Protein AF-R7Y2S6-F1 (afdb_monomer_lite)

Secondary structure (DSSP, 8-state):
-HHHHHHHHHHS-HHHIIIIIHHHHHHHHHHHHHHHHHHHHHHTHHHHHH-HHHHHHHHHHHHHHHHHHHHHHHHHHHHTT--HHHHHHHHHHHH----

Structure (mmCIF, N/CA/C/O backbone):
data_AF-R7Y2S6-F1
#
_entry.id   AF-R7Y2S6-F1
#
loop_
_atom_site.group_PDB
_atom_site.id
_atom_site.type_symbol
_atom_site.label_atom_id
_atom_site.label_alt_id
_atom_site.label_comp_id
_atom_site.label_asym_id
_atom_site.label_entity_id
_atom_site.label_seq_id
_atom_site.pdbx_PDB_ins_code
_atom_site.Cartn_x
_atom_site.Cartn_y
_atom_site.Cartn_z
_atom_site.occupancy
_atom_site.B_iso_or_equiv
_atom_site.auth_seq_id
_atom_site.auth_comp_id
_atom_site.auth_asym_id
_atom_site.auth_atom_id
_atom_site.pdbx_PDB_model_num
ATOM 1 N N . GLY A 1 1 ? 14.536 6.465 28.533 1.00 53.12 1 GLY A N 1
ATOM 2 C CA . GLY A 1 1 ? 13.798 7.732 28.720 1.00 53.12 1 GLY A CA 1
ATOM 3 C C . GLY A 1 1 ? 12.778 7.621 29.839 1.00 53.12 1 GLY A C 1
ATOM 4 O O . GLY A 1 1 ? 11.603 7.427 29.566 1.00 53.12 1 GLY A O 1
ATOM 5 N N . TYR A 1 2 ? 13.216 7.720 31.097 1.00 59.12 2 TYR A N 1
ATOM 6 C CA . TYR A 1 2 ? 12.329 7.640 32.269 1.00 59.12 2 TYR A CA 1
ATOM 7 C C . TYR A 1 2 ? 11.677 9.000 32.592 1.00 59.12 2 TYR A C 1
ATOM 9 O O . TYR A 1 2 ? 10.490 9.059 32.909 1.00 59.12 2 TYR A O 1
ATOM 17 N N . LEU A 1 3 ? 12.413 10.105 32.393 1.00 54.19 3 LEU A N 1
ATOM 18 C CA . LEU A 1 3 ? 11.891 11.471 32.547 1.00 54.19 3 LEU A CA 1
ATOM 19 C C . LEU A 1 3 ? 10.869 11.846 31.460 1.00 54.19 3 LEU A C 1
ATOM 21 O O . LEU A 1 3 ? 9.840 12.442 31.765 1.00 54.19 3 LEU A O 1
ATOM 25 N N . THR A 1 4 ? 11.105 11.442 30.209 1.00 56.38 4 THR A N 1
ATOM 26 C CA . THR A 1 4 ? 10.198 11.714 29.079 1.00 56.38 4 THR A CA 1
ATOM 27 C C . THR A 1 4 ? 8.832 11.056 29.271 1.00 56.38 4 THR A C 1
ATOM 29 O O . THR A 1 4 ? 7.804 11.668 28.997 1.00 56.38 4 THR A O 1
ATOM 32 N N . ARG A 1 5 ? 8.813 9.831 29.813 1.00 56.62 5 ARG A N 1
ATOM 33 C CA . ARG A 1 5 ? 7.588 9.061 30.055 1.00 56.62 5 ARG A CA 1
ATOM 34 C C . ARG A 1 5 ? 6.702 9.708 31.126 1.00 56.62 5 ARG A C 1
ATOM 36 O O . ARG A 1 5 ? 5.503 9.839 30.932 1.00 56.62 5 ARG A O 1
ATOM 43 N N . ARG A 1 6 ? 7.301 10.205 32.213 1.00 59.72 6 ARG A N 1
ATOM 44 C CA . ARG A 1 6 ? 6.579 10.837 33.334 1.00 59.72 6 ARG A CA 1
ATOM 45 C C . ARG A 1 6 ? 6.010 12.224 33.017 1.00 59.72 6 ARG A C 1
ATOM 47 O O . ARG A 1 6 ? 4.982 12.580 33.587 1.00 59.72 6 ARG A O 1
ATOM 54 N N . ILE A 1 7 ? 6.677 13.009 32.166 1.00 58.25 7 ILE A N 1
ATOM 55 C CA . ILE A 1 7 ? 6.246 14.378 31.825 1.00 58.25 7 ILE A CA 1
ATOM 56 C C . ILE A 1 7 ? 5.299 14.368 30.613 1.00 58.25 7 ILE A C 1
ATOM 58 O O . ILE A 1 7 ? 4.312 15.101 30.606 1.00 58.25 7 ILE A O 1
ATOM 62 N N . GLY A 1 8 ? 5.534 13.486 29.633 1.00 51.31 8 GLY A N 1
ATOM 63 C CA . GLY A 1 8 ? 4.677 13.340 28.452 1.00 51.31 8 GLY A CA 1
ATOM 64 C C . GLY A 1 8 ? 3.284 12.785 28.765 1.00 51.31 8 GLY A C 1
ATOM 65 O O . GLY A 1 8 ? 2.296 13.298 28.247 1.00 51.31 8 GLY A O 1
ATOM 66 N N . GLU A 1 9 ? 3.178 11.805 29.670 1.00 53.44 9 GLU A N 1
ATOM 67 C CA . GLU A 1 9 ? 1.886 11.211 30.054 1.00 53.44 9 GLU A CA 1
ATOM 68 C C . GLU A 1 9 ? 0.983 12.178 30.846 1.00 53.44 9 GLU A C 1
ATOM 70 O O . GLU A 1 9 ? -0.233 11.999 30.856 1.00 53.44 9 GLU A O 1
ATOM 75 N N . ARG A 1 10 ? 1.540 13.218 31.488 1.00 51.06 10 ARG A N 1
ATOM 76 C CA . ARG A 1 10 ? 0.794 14.088 32.419 1.00 51.06 10 ARG A CA 1
ATOM 77 C C . ARG A 1 10 ? 0.285 15.403 31.818 1.00 51.06 10 ARG A C 1
ATOM 79 O O . ARG A 1 10 ? -0.582 16.021 32.424 1.00 51.06 10 ARG A O 1
ATOM 86 N N . ALA A 1 11 ? 0.808 15.840 30.667 1.00 58.44 11 ALA A N 1
ATOM 87 C CA . ALA A 1 11 ? 0.521 17.175 30.121 1.00 58.44 11 ALA A CA 1
ATOM 88 C C . ALA A 1 11 ? -0.462 17.198 28.934 1.00 58.44 11 ALA A C 1
ATOM 90 O O . ALA A 1 11 ? -1.172 18.186 28.764 1.00 58.44 11 ALA A O 1
ATOM 91 N N . ARG A 1 12 ? -0.520 16.150 28.099 1.00 53.38 12 ARG A N 1
ATOM 92 C CA . ARG A 1 12 ? -1.401 16.099 26.912 1.00 53.38 12 ARG A CA 1
ATOM 93 C C . ARG A 1 12 ? -1.797 14.664 26.594 1.00 53.38 12 ARG A C 1
ATOM 95 O O . ARG A 1 12 ? -1.235 14.070 25.682 1.00 53.38 12 ARG A O 1
ATOM 102 N N . GLY A 1 13 ? -2.709 14.119 27.401 1.00 54.47 13 GLY A N 1
ATOM 103 C CA . GLY A 1 13 ? -3.134 12.720 27.387 1.00 54.47 13 GLY A CA 1
ATOM 104 C C . GLY A 1 13 ? -3.246 12.086 25.996 1.00 54.47 13 GLY A C 1
ATOM 105 O O . GLY A 1 13 ? -3.547 12.751 25.007 1.00 54.47 13 GLY A O 1
ATOM 106 N N . ARG A 1 14 ? -3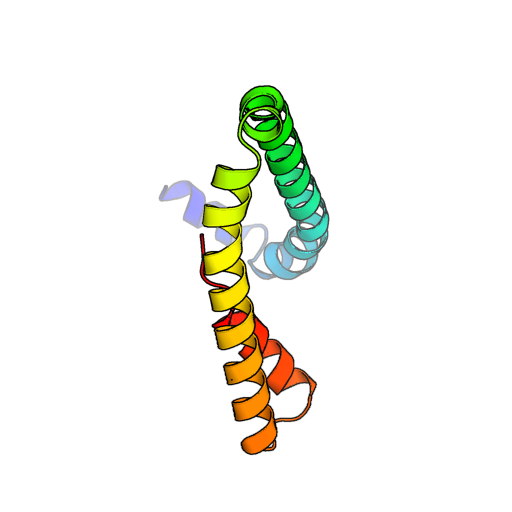.016 10.771 25.959 1.00 54.78 14 ARG A N 1
ATOM 107 C CA . ARG A 1 14 ? -3.107 9.861 24.800 1.00 54.78 14 ARG A CA 1
ATOM 108 C C . ARG A 1 14 ? -4.254 10.199 23.831 1.00 54.78 14 ARG A C 1
ATOM 110 O O . ARG A 1 14 ? -4.062 10.161 22.621 1.00 54.78 14 ARG A O 1
ATOM 117 N N . GLU A 1 15 ? -5.381 10.654 24.378 1.00 55.06 15 GLU A N 1
ATOM 118 C CA . GLU A 1 15 ? -6.539 11.193 23.659 1.00 55.06 15 GLU A CA 1
ATOM 119 C C . GLU A 1 15 ? -6.220 12.319 22.669 1.00 55.06 15 GLU A C 1
ATOM 121 O O . GLU A 1 15 ? -6.728 12.278 21.560 1.00 55.06 15 GLU A O 1
ATOM 126 N N . TRP A 1 16 ? -5.390 13.319 22.983 1.00 62.25 16 TRP A N 1
ATOM 127 C CA . TRP A 1 16 ? -5.088 14.419 22.047 1.00 62.25 16 TRP A CA 1
ATOM 128 C C . TRP A 1 16 ? -4.187 13.962 20.889 1.00 62.25 16 TRP A C 1
ATOM 130 O O . TRP A 1 16 ? -4.346 14.406 19.747 1.00 62.25 16 TRP A O 1
ATOM 140 N N . TYR A 1 17 ? -3.266 13.038 21.179 1.00 58.69 17 TYR A N 1
ATOM 141 C CA . TYR A 1 17 ? -2.404 12.422 20.173 1.00 58.69 17 TYR A CA 1
ATOM 142 C C . TYR A 1 17 ? -3.232 11.564 19.204 1.00 58.69 17 TYR A C 1
ATOM 144 O O . TYR A 1 17 ? -3.137 11.745 17.992 1.00 58.69 17 TYR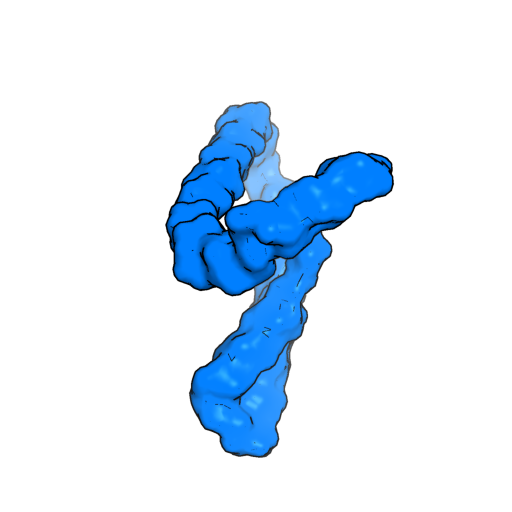 A O 1
ATOM 152 N N . GLU A 1 18 ? -4.114 10.710 19.727 1.00 59.94 18 GLU A N 1
ATOM 153 C CA . GLU A 1 18 ? -4.977 9.844 18.918 1.00 59.94 18 GLU A CA 1
ATOM 154 C C . GLU A 1 18 ? -6.109 10.605 18.202 1.00 59.94 18 GLU A C 1
ATOM 156 O O . GLU A 1 18 ? -6.395 10.313 17.044 1.00 59.94 18 GLU A O 1
ATOM 161 N N . SER A 1 19 ? -6.714 11.618 18.831 1.00 63.84 19 SER A N 1
ATOM 162 C CA . SER A 1 19 ? -7.887 12.323 18.278 1.00 63.84 19 SER A CA 1
ATOM 163 C C . SER A 1 19 ? -7.563 13.486 17.340 1.00 63.84 19 SER A C 1
ATOM 165 O O . SER A 1 19 ? -8.372 13.812 16.475 1.00 63.84 19 SER A O 1
ATOM 167 N N . SER A 1 20 ? -6.417 14.157 17.498 1.00 61.81 20 SER A N 1
ATOM 168 C CA . SER A 1 20 ? -6.123 15.402 16.768 1.00 61.81 20 SER A CA 1
ATOM 169 C C . SER A 1 20 ? -4.800 15.398 16.019 1.00 61.81 20 SER A C 1
ATOM 171 O O . SER A 1 20 ? -4.695 16.081 14.995 1.00 61.81 20 SER A O 1
ATOM 173 N N . PHE A 1 21 ? -3.801 14.668 16.514 1.00 66.12 21 PHE A N 1
ATOM 174 C CA . PHE A 1 21 ? -2.479 14.614 15.897 1.00 66.12 21 PHE A CA 1
ATOM 175 C C . PHE A 1 21 ? -2.400 13.512 14.834 1.00 66.12 21 PHE A C 1
ATOM 177 O O . PHE A 1 21 ? -2.079 13.814 13.686 1.00 66.12 21 PHE A O 1
ATOM 184 N N . LEU A 1 22 ? -2.776 12.270 15.166 1.00 65.19 22 LEU A N 1
ATOM 185 C CA . LEU A 1 22 ? -2.763 11.142 14.222 1.00 65.19 22 LEU A CA 1
ATOM 186 C C . LEU A 1 22 ? -3.618 11.377 12.959 1.00 65.19 22 LEU A C 1
ATOM 188 O O . LEU A 1 22 ? -3.097 11.155 11.864 1.00 65.19 22 LEU A O 1
ATOM 192 N N . PRO A 1 23 ? -4.867 11.888 13.036 1.00 67.06 23 PRO A N 1
ATOM 193 C CA . PRO A 1 23 ? -5.693 12.074 11.840 1.00 67.06 23 PRO A CA 1
ATOM 194 C C . PRO A 1 23 ? -5.152 13.165 10.914 1.00 67.06 23 PRO A C 1
ATOM 196 O O . PRO A 1 23 ? -5.294 13.078 9.698 1.00 67.06 23 PRO A O 1
ATOM 199 N N . ARG A 1 24 ? -4.498 14.190 11.481 1.00 70.81 24 ARG A N 1
ATOM 200 C CA . ARG A 1 24 ? -3.854 15.254 10.703 1.00 70.81 24 ARG A C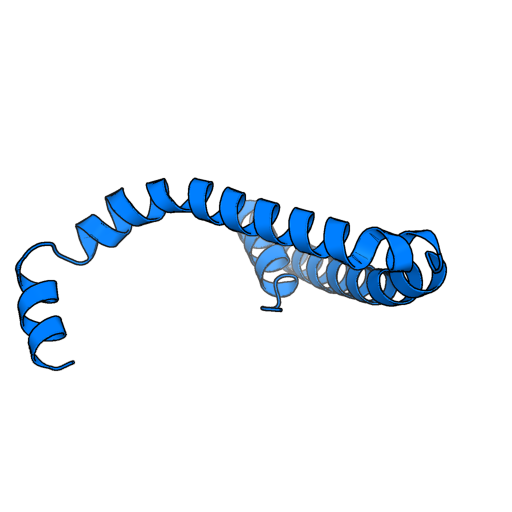A 1
ATOM 201 C C . ARG A 1 24 ? -2.544 14.793 10.082 1.00 70.81 24 ARG A C 1
ATOM 203 O O . ARG A 1 24 ? -2.240 15.228 8.981 1.00 70.81 24 ARG A O 1
ATOM 210 N N . LEU A 1 25 ? -1.784 13.935 10.763 1.00 74.75 25 LEU A N 1
ATOM 211 C CA . LEU A 1 25 ? -0.516 13.407 10.261 1.00 74.75 25 LEU A CA 1
ATOM 212 C C . LEU A 1 25 ? -0.714 12.344 9.172 1.00 74.75 25 LEU A C 1
ATOM 214 O O . LEU A 1 25 ? 0.159 12.201 8.326 1.00 74.75 25 LEU A O 1
ATOM 218 N N . GLY A 1 26 ? -1.846 11.631 9.165 1.00 77.00 26 GLY A N 1
ATOM 219 C CA . GLY A 1 26 ? -2.154 10.587 8.179 1.00 77.00 26 GLY A CA 1
ATOM 220 C C . GLY A 1 26 ? -1.919 11.021 6.723 1.00 77.00 26 GLY A C 1
ATOM 221 O O . GLY A 1 26 ? -1.117 10.388 6.035 1.00 77.00 26 GLY A O 1
ATOM 222 N N . PRO A 1 27 ? -2.523 12.132 6.256 1.00 82.00 27 PRO A N 1
ATOM 223 C CA . PRO A 1 27 ? -2.257 12.668 4.922 1.00 82.00 27 PRO A CA 1
ATOM 224 C C . PRO A 1 27 ? -0.782 13.031 4.683 1.00 82.00 27 PRO A C 1
ATOM 226 O O . PRO A 1 27 ? -0.246 12.718 3.626 1.00 82.00 27 PRO A O 1
ATOM 229 N N . TRP A 1 28 ? -0.090 13.633 5.658 1.00 85.56 28 TRP A N 1
ATOM 230 C CA . TRP A 1 28 ? 1.338 13.976 5.534 1.00 85.56 28 TRP A CA 1
ATOM 231 C C . TRP A 1 28 ? 2.245 12.747 5.463 1.00 85.56 28 TRP A C 1
ATOM 233 O O . TRP A 1 28 ? 3.217 12.754 4.713 1.00 85.56 28 TRP A O 1
ATOM 243 N N . ALA A 1 29 ? 1.917 11.684 6.197 1.00 84.38 29 ALA A N 1
ATOM 244 C CA . ALA A 1 29 ? 2.622 10.412 6.126 1.00 84.38 29 ALA A CA 1
ATOM 245 C C . ALA A 1 29 ? 2.462 9.774 4.739 1.00 84.38 29 ALA A C 1
ATOM 247 O O . ALA A 1 29 ? 3.448 9.316 4.165 1.00 84.38 29 ALA A O 1
ATOM 248 N N . LEU A 1 30 ? 1.254 9.823 4.162 1.00 85.62 30 LEU A N 1
ATOM 249 C CA . LEU A 1 30 ? 1.014 9.382 2.788 1.00 85.62 30 LEU A CA 1
ATOM 250 C C . LEU A 1 30 ? 1.843 10.199 1.784 1.00 85.62 30 LEU A C 1
ATOM 252 O O . LEU A 1 30 ? 2.505 9.615 0.931 1.00 85.62 30 LEU A O 1
ATOM 256 N N . TYR A 1 31 ? 1.871 11.531 1.911 1.00 89.19 31 TYR A N 1
ATOM 257 C CA . TYR A 1 31 ? 2.709 12.380 1.056 1.00 89.19 31 TYR A CA 1
ATOM 258 C C . TYR A 1 31 ? 4.205 12.068 1.203 1.00 89.19 31 TYR A C 1
ATOM 260 O O . TYR A 1 31 ? 4.907 11.991 0.198 1.00 89.19 31 TYR A O 1
ATOM 268 N N . GLY A 1 32 ? 4.698 11.839 2.424 1.00 89.38 32 GLY A N 1
ATOM 269 C CA . GLY A 1 32 ? 6.094 11.466 2.676 1.00 89.38 32 GLY A CA 1
ATOM 270 C C . GLY A 1 32 ? 6.472 10.098 2.095 1.00 89.38 32 GLY A C 1
ATOM 271 O O . GLY A 1 32 ? 7.563 9.938 1.539 1.00 89.38 32 GLY A O 1
ATOM 272 N N . LEU A 1 33 ? 5.555 9.128 2.159 1.00 90.25 33 LEU A N 1
ATOM 273 C CA . LEU A 1 33 ? 5.728 7.818 1.533 1.00 90.25 33 LEU A CA 1
ATOM 274 C C . LEU A 1 33 ? 5.780 7.943 0.007 1.00 90.25 33 LEU A C 1
ATOM 276 O O . LEU A 1 33 ? 6.718 7.450 -0.613 1.00 90.25 33 LEU A O 1
ATOM 280 N N . LEU A 1 34 ? 4.815 8.649 -0.593 1.00 91.25 34 LEU A N 1
ATOM 281 C CA . LEU A 1 34 ? 4.781 8.898 -2.037 1.00 91.25 34 LEU A CA 1
ATOM 282 C C . LEU A 1 34 ? 6.044 9.620 -2.513 1.00 91.25 34 LEU A C 1
ATOM 284 O O . LEU A 1 34 ? 6.626 9.233 -3.521 1.00 91.25 34 LEU A O 1
ATOM 288 N N . PHE A 1 35 ? 6.503 10.626 -1.769 1.00 92.00 35 PHE A N 1
ATOM 289 C CA . PHE A 1 35 ? 7.744 11.337 -2.060 1.00 92.00 35 PHE A CA 1
ATOM 290 C C . PHE A 1 35 ? 8.956 10.399 -2.058 1.00 92.00 35 PHE A C 1
ATOM 292 O O . PHE A 1 35 ? 9.740 10.405 -3.005 1.00 92.00 35 PHE A O 1
ATOM 299 N N . THR A 1 36 ? 9.078 9.545 -1.037 1.00 91.62 36 THR A N 1
ATOM 300 C CA . THR A 1 36 ? 10.150 8.540 -0.964 1.00 91.62 36 THR A CA 1
ATOM 301 C C . THR A 1 36 ? 10.092 7.574 -2.145 1.00 91.62 36 THR A C 1
ATOM 303 O O . THR A 1 36 ? 11.119 7.316 -2.765 1.00 91.62 36 THR A O 1
ATOM 306 N N . ILE A 1 37 ? 8.900 7.083 -2.501 1.00 89.75 37 ILE A N 1
ATOM 307 C CA . ILE A 1 37 ? 8.702 6.211 -3.666 1.00 89.75 37 ILE A CA 1
ATOM 308 C C . ILE A 1 37 ? 9.184 6.917 -4.937 1.00 89.75 37 ILE A C 1
ATOM 310 O O . ILE A 1 37 ? 10.026 6.379 -5.646 1.00 89.75 37 ILE A O 1
ATOM 314 N N . VAL A 1 38 ? 8.722 8.140 -5.203 1.00 89.94 38 VAL A N 1
ATOM 315 C CA . VAL A 1 38 ? 9.129 8.902 -6.394 1.00 89.94 38 VAL A CA 1
ATOM 316 C C . VAL A 1 38 ? 10.645 9.091 -6.444 1.00 89.94 38 VAL A C 1
ATOM 318 O O . VAL A 1 38 ? 11.239 8.899 -7.502 1.00 89.94 38 VAL A O 1
ATOM 321 N N . ILE A 1 39 ? 11.289 9.401 -5.315 1.00 91.44 39 ILE A N 1
ATOM 322 C CA . ILE A 1 39 ? 12.751 9.521 -5.246 1.00 91.44 39 ILE A CA 1
ATOM 323 C C . ILE A 1 39 ? 13.442 8.193 -5.549 1.00 91.44 39 ILE A C 1
ATOM 325 O O . ILE A 1 39 ? 14.371 8.173 -6.351 1.00 91.44 39 ILE A O 1
ATOM 329 N N . LEU A 1 40 ? 13.009 7.086 -4.939 1.00 87.88 40 LEU A N 1
ATOM 330 C CA . LEU A 1 40 ? 13.602 5.769 -5.184 1.00 87.88 40 LEU A CA 1
ATOM 331 C C . LEU A 1 40 ? 13.505 5.387 -6.664 1.00 87.88 40 LEU A C 1
ATOM 333 O O . LEU A 1 40 ? 14.492 4.941 -7.244 1.00 87.88 40 LEU A O 1
ATOM 337 N N . PHE A 1 41 ? 12.350 5.630 -7.284 1.00 84.38 41 PHE A N 1
ATOM 338 C CA . PHE A 1 41 ? 12.141 5.397 -8.710 1.00 84.38 41 PHE A CA 1
ATOM 339 C C . PHE A 1 41 ? 12.968 6.336 -9.589 1.00 84.38 41 PHE A C 1
ATOM 341 O O . PHE A 1 41 ? 13.499 5.889 -10.597 1.00 84.38 41 PHE A O 1
ATOM 348 N N . ALA A 1 42 ? 13.119 7.610 -9.223 1.00 85.50 42 ALA A N 1
ATOM 349 C CA . ALA A 1 42 ? 13.947 8.551 -9.973 1.00 85.50 42 ALA A CA 1
ATOM 350 C C . ALA A 1 42 ? 15.436 8.169 -9.917 1.00 85.50 42 ALA A C 1
ATOM 352 O O . ALA A 1 42 ? 16.117 8.192 -10.939 1.00 85.50 42 ALA A O 1
ATOM 353 N N . LEU A 1 43 ? 15.931 7.761 -8.744 1.00 82.75 43 LEU A N 1
ATOM 354 C CA . LEU A 1 43 ? 17.318 7.324 -8.552 1.00 82.75 43 LEU A CA 1
ATOM 355 C C . LEU A 1 43 ? 17.612 5.984 -9.237 1.00 82.75 43 LEU A C 1
ATOM 357 O O . LEU A 1 43 ? 18.711 5.781 -9.744 1.00 82.75 43 LEU A O 1
ATOM 361 N N . GLN A 1 44 ? 16.637 5.074 -9.271 1.00 78.75 44 GLN A N 1
ATOM 362 C CA . GLN A 1 44 ? 16.751 3.778 -9.949 1.00 78.75 44 GLN A CA 1
ATOM 363 C C . GLN A 1 44 ? 16.224 3.818 -11.394 1.00 78.75 44 GLN A C 1
ATOM 365 O O . GLN A 1 44 ? 16.180 2.786 -12.061 1.00 78.75 44 GLN A O 1
ATOM 370 N N . GLY A 1 45 ? 15.845 4.995 -11.902 1.00 72.44 45 GLY A N 1
ATOM 371 C CA . GLY A 1 45 ? 15.101 5.158 -13.153 1.00 72.44 45 GLY A CA 1
ATOM 372 C C . GLY A 1 45 ? 15.840 4.646 -14.386 1.00 72.44 45 GLY A C 1
ATOM 373 O O . GLY A 1 45 ? 15.234 3.987 -15.228 1.00 72.44 45 GLY A O 1
ATOM 374 N N . GLU A 1 46 ? 17.154 4.859 -14.463 1.00 67.62 46 GLU A N 1
ATOM 375 C CA . GLU A 1 46 ? 18.009 4.315 -15.533 1.00 67.62 46 GLU A CA 1
ATOM 376 C C . GLU A 1 46 ? 18.041 2.775 -15.519 1.00 67.62 46 GLU A C 1
ATOM 378 O O . GLU A 1 46 ? 17.932 2.136 -16.566 1.00 67.62 46 GLU A O 1
ATOM 383 N N . GLN A 1 47 ? 18.117 2.145 -14.340 1.00 68.00 47 GLN A N 1
ATOM 384 C CA . GLN A 1 47 ? 18.066 0.680 -14.210 1.00 68.00 47 GLN A CA 1
ATOM 385 C C . GLN A 1 47 ? 16.680 0.121 -14.548 1.00 68.00 47 GLN A C 1
ATOM 387 O O . GLN A 1 47 ? 16.572 -0.863 -15.274 1.00 68.00 47 GLN A O 1
ATOM 392 N N . ILE A 1 48 ? 15.621 0.781 -14.077 1.00 68.38 48 ILE A N 1
ATOM 393 C CA . ILE A 1 48 ? 14.229 0.400 -14.349 1.00 68.38 48 ILE A CA 1
ATOM 394 C C . ILE A 1 48 ? 13.925 0.491 -15.851 1.00 68.38 48 ILE A C 1
ATOM 396 O O . ILE A 1 48 ? 13.272 -0.393 -16.403 1.00 68.38 48 ILE A O 1
ATOM 400 N N . THR A 1 49 ? 14.419 1.536 -16.521 1.00 71.00 49 THR A N 1
ATOM 401 C CA . THR A 1 49 ? 14.181 1.767 -17.955 1.00 71.00 49 THR A CA 1
ATOM 402 C C . THR A 1 49 ? 15.018 0.835 -18.834 1.00 71.00 49 THR A C 1
ATOM 404 O O . THR A 1 49 ? 14.545 0.397 -19.880 1.00 71.00 49 THR A O 1
ATOM 407 N N . SER A 1 50 ? 16.239 0.488 -18.411 1.00 77.06 50 SER A N 1
ATOM 408 C CA . SER A 1 50 ? 17.114 -0.437 -19.149 1.00 77.06 50 SER A CA 1
ATOM 409 C C . SER A 1 50 ? 16.754 -1.915 -18.956 1.00 77.06 50 SER A C 1
ATOM 411 O O . SER A 1 50 ? 16.952 -2.707 -19.875 1.00 77.06 50 SER A O 1
ATOM 413 N N . HIS A 1 51 ? 16.190 -2.291 -17.802 1.00 79.19 51 HIS A N 1
ATOM 414 C CA . HIS A 1 51 ? 15.839 -3.675 -17.458 1.00 79.19 51 HIS A CA 1
ATOM 415 C C . HIS A 1 51 ? 14.370 -3.805 -17.004 1.00 79.19 51 HIS A C 1
ATOM 417 O O . HIS A 1 51 ? 14.087 -4.291 -15.904 1.00 79.19 51 HIS A O 1
ATOM 423 N N . PRO A 1 52 ? 13.388 -3.428 -17.849 1.00 81.81 52 PRO A N 1
ATOM 424 C CA . PRO A 1 52 ? 11.973 -3.434 -17.465 1.00 81.81 52 PRO A CA 1
ATOM 425 C C . PRO A 1 52 ? 11.472 -4.836 -17.097 1.00 81.81 52 PRO A C 1
ATOM 427 O O . PRO A 1 52 ? 10.569 -5.000 -16.277 1.00 81.81 52 PRO A O 1
ATOM 430 N N . TRP A 1 53 ? 12.077 -5.869 -17.682 1.00 85.62 53 TRP A N 1
ATOM 431 C CA . TRP A 1 53 ? 11.686 -7.253 -17.453 1.00 85.62 53 TRP A CA 1
ATOM 432 C C . TRP A 1 53 ? 12.019 -7.750 -16.043 1.00 85.62 53 TRP A C 1
ATOM 434 O O . TRP A 1 53 ? 11.256 -8.536 -15.482 1.00 85.62 53 TRP A O 1
ATOM 444 N N . ASP A 1 54 ? 13.100 -7.261 -15.437 1.00 83.12 54 ASP A N 1
ATOM 445 C CA . ASP A 1 54 ? 13.476 -7.645 -14.074 1.00 83.12 54 ASP A CA 1
ATOM 446 C C . ASP A 1 54 ? 12.520 -7.027 -13.050 1.00 83.12 54 ASP A C 1
ATOM 448 O O . ASP A 1 54 ? 12.067 -7.706 -12.128 1.00 83.12 54 ASP A O 1
ATOM 452 N N . VAL A 1 55 ? 12.092 -5.784 -13.285 1.00 83.56 55 VAL A N 1
ATOM 453 C CA . VAL A 1 55 ? 11.061 -5.118 -12.476 1.00 83.56 55 VAL A CA 1
ATOM 454 C C . VAL A 1 55 ? 9.736 -5.872 -12.553 1.00 83.56 55 VAL A C 1
ATOM 456 O O . VAL A 1 55 ? 9.130 -6.158 -11.522 1.00 83.56 55 VAL A O 1
ATOM 459 N N . VAL A 1 56 ? 9.297 -6.255 -13.757 1.00 86.75 56 VAL A N 1
ATOM 460 C CA . VAL A 1 56 ? 8.056 -7.026 -13.943 1.00 86.75 56 VAL A CA 1
ATOM 461 C C . VAL A 1 56 ? 8.143 -8.386 -13.255 1.00 86.75 56 VAL A C 1
ATOM 463 O O . VAL A 1 56 ? 7.193 -8.793 -12.591 1.00 86.75 56 VAL A O 1
ATOM 466 N N . ARG A 1 57 ? 9.278 -9.083 -13.355 1.00 90.06 57 ARG A N 1
ATOM 467 C CA . ARG A 1 57 ? 9.489 -10.381 -12.695 1.00 90.06 57 ARG A CA 1
ATOM 468 C C . ARG A 1 57 ? 9.455 -10.304 -11.173 1.00 90.06 57 ARG A C 1
ATOM 470 O O . ARG A 1 57 ? 9.062 -11.284 -10.552 1.00 90.06 57 ARG A O 1
ATOM 477 N N . ILE A 1 58 ? 9.846 -9.177 -10.578 1.00 86.81 58 ILE A N 1
ATOM 478 C CA . ILE A 1 58 ? 9.755 -8.950 -9.127 1.00 86.81 58 ILE A CA 1
ATOM 479 C C . ILE A 1 58 ? 8.337 -8.508 -8.734 1.00 86.81 58 ILE A C 1
ATOM 481 O O . ILE A 1 58 ? 7.789 -8.982 -7.739 1.00 86.81 58 ILE A O 1
ATOM 485 N N . ALA A 1 59 ? 7.715 -7.634 -9.528 1.00 87.00 59 ALA A N 1
ATOM 486 C CA . ALA A 1 59 ? 6.386 -7.096 -9.252 1.00 87.00 59 ALA A CA 1
ATOM 487 C C . ALA A 1 59 ? 5.268 -8.135 -9.437 1.00 87.00 59 ALA A C 1
ATOM 489 O O . ALA A 1 59 ? 4.296 -8.136 -8.684 1.00 87.00 59 ALA A O 1
ATOM 490 N N . LEU A 1 60 ? 5.392 -9.031 -10.419 1.00 92.06 60 LEU A N 1
ATOM 491 C CA . LEU A 1 60 ? 4.348 -9.995 -10.767 1.00 92.06 60 LEU A CA 1
ATOM 492 C C . LEU A 1 60 ? 4.052 -10.999 -9.631 1.00 92.06 60 LEU A C 1
ATOM 494 O O . LEU A 1 60 ? 2.879 -11.135 -9.280 1.00 92.06 60 LEU A O 1
ATOM 498 N N . PRO A 1 61 ? 5.043 -11.660 -8.995 1.00 92.19 61 PRO A N 1
ATOM 499 C CA . PRO A 1 61 ? 4.801 -12.513 -7.831 1.00 92.19 61 PRO A CA 1
ATOM 500 C C . PRO A 1 61 ? 4.137 -11.762 -6.678 1.00 92.19 61 PRO A C 1
ATOM 502 O O . PRO A 1 61 ? 3.236 -12.301 -6.039 1.00 92.19 61 PRO A O 1
ATOM 505 N N . LEU A 1 62 ? 4.540 -10.510 -6.436 1.00 89.06 62 LEU A N 1
ATOM 506 C CA . LEU A 1 62 ? 3.965 -9.682 -5.378 1.00 89.06 62 LEU A CA 1
ATOM 507 C C . LEU A 1 62 ? 2.500 -9.329 -5.671 1.00 89.06 62 LEU A C 1
ATOM 509 O O . LEU A 1 62 ? 1.654 -9.406 -4.782 1.00 89.06 62 LEU A O 1
ATOM 513 N N . LEU A 1 63 ? 2.182 -9.002 -6.926 1.00 88.62 63 LEU A N 1
ATOM 514 C CA . LEU A 1 63 ? 0.816 -8.729 -7.367 1.00 88.62 63 LEU A CA 1
ATOM 515 C C . LEU A 1 63 ? -0.073 -9.972 -7.242 1.00 88.62 63 LEU A C 1
ATOM 517 O O . LEU A 1 63 ? -1.201 -9.874 -6.762 1.00 88.62 63 LEU A O 1
ATOM 521 N N . ILE A 1 64 ? 0.438 -11.141 -7.639 1.00 93.44 64 ILE A N 1
ATOM 522 C CA . ILE A 1 64 ? -0.270 -12.419 -7.491 1.00 93.44 64 ILE A CA 1
ATOM 523 C C . ILE A 1 64 ? -0.509 -12.716 -6.011 1.00 93.44 64 ILE A C 1
ATOM 525 O O . ILE A 1 64 ? -1.636 -13.027 -5.633 1.00 93.44 64 ILE A O 1
ATOM 529 N N . TYR A 1 65 ? 0.516 -12.575 -5.167 1.00 90.56 65 TYR A N 1
ATOM 530 C CA . TYR A 1 65 ? 0.390 -12.748 -3.721 1.00 90.56 65 TYR A CA 1
ATOM 531 C C . TYR A 1 65 ? -0.708 -11.848 -3.146 1.00 90.56 65 TYR A C 1
ATOM 533 O O . TYR A 1 65 ? -1.604 -12.333 -2.456 1.00 90.56 65 TYR A O 1
ATOM 541 N N . PHE A 1 66 ? -0.689 -10.557 -3.491 1.00 89.81 66 PHE A N 1
ATOM 542 C CA . PHE A 1 66 ? -1.709 -9.604 -3.066 1.00 89.81 66 PHE A CA 1
ATOM 543 C C . PHE A 1 66 ? -3.108 -10.028 -3.525 1.00 89.81 66 PHE A C 1
ATOM 545 O O . PHE A 1 66 ? -4.021 -10.092 -2.707 1.00 89.81 66 PHE A O 1
ATOM 552 N N . ALA A 1 67 ? -3.284 -10.359 -4.807 1.00 90.94 67 ALA A N 1
ATOM 553 C CA . ALA A 1 67 ? -4.579 -10.742 -5.364 1.00 90.94 67 ALA A CA 1
ATOM 554 C C . ALA A 1 67 ? -5.135 -12.023 -4.723 1.00 90.94 67 ALA A C 1
ATOM 556 O O . ALA A 1 67 ? -6.328 -12.097 -4.434 1.00 90.94 67 ALA A O 1
ATOM 557 N N . VAL A 1 68 ? -4.275 -13.011 -4.459 1.00 91.94 68 VAL A N 1
ATOM 558 C CA . VAL A 1 68 ? -4.655 -14.269 -3.802 1.00 91.94 68 VAL A CA 1
ATOM 559 C C . VAL A 1 68 ? -5.034 -14.029 -2.344 1.00 91.94 68 VAL A C 1
ATOM 561 O O . VAL A 1 68 ? -6.084 -14.496 -1.910 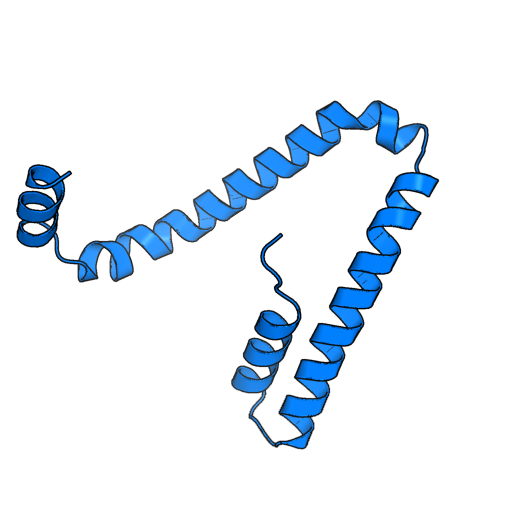1.00 91.94 68 VAL A O 1
ATOM 564 N N . MET A 1 69 ? -4.227 -13.282 -1.590 1.00 89.38 69 MET A N 1
ATOM 565 C CA . MET A 1 69 ? -4.497 -13.004 -0.175 1.00 89.38 69 MET A CA 1
ATOM 566 C C . MET A 1 69 ? -5.734 -12.123 0.009 1.00 89.38 69 MET A C 1
ATOM 568 O O . MET A 1 69 ? -6.596 -12.422 0.836 1.00 89.38 69 MET A O 1
ATOM 572 N N . TRP A 1 70 ? -5.854 -11.066 -0.795 1.00 88.56 70 TRP A N 1
ATOM 573 C CA . TRP A 1 70 ? -7.007 -10.173 -0.791 1.00 88.56 70 TRP A CA 1
ATOM 574 C C . TRP A 1 70 ? -8.273 -10.905 -1.237 1.00 88.56 70 TRP A C 1
ATOM 576 O O . TRP A 1 70 ? -9.279 -10.885 -0.530 1.00 88.56 70 TRP A O 1
ATOM 586 N N . GLY A 1 71 ? -8.218 -11.598 -2.378 1.00 88.94 71 GLY A N 1
ATOM 587 C CA . GLY A 1 71 ? -9.349 -12.338 -2.932 1.00 88.94 71 GLY A CA 1
ATOM 588 C C . GLY A 1 71 ? -9.787 -13.480 -2.021 1.00 88.94 71 GLY A C 1
ATOM 589 O O . GLY A 1 71 ? -10.976 -13.631 -1.761 1.00 88.94 71 GLY A O 1
ATOM 590 N N . GLY A 1 72 ? -8.839 -14.233 -1.459 1.00 88.69 72 GLY A N 1
ATOM 591 C CA . GLY A 1 72 ? -9.109 -15.270 -0.467 1.00 88.69 72 GLY A CA 1
ATOM 592 C C . GLY A 1 72 ? -9.761 -14.704 0.794 1.00 88.69 72 GLY A C 1
ATOM 593 O O . GLY A 1 72 ? -10.805 -15.198 1.213 1.00 88.69 72 GLY A O 1
ATOM 594 N N . GLY A 1 73 ? -9.215 -13.623 1.361 1.00 85.75 73 GLY A N 1
ATOM 595 C CA . GLY A 1 73 ? -9.806 -12.943 2.517 1.00 85.75 73 GLY A CA 1
ATOM 596 C C . GLY A 1 73 ? -11.209 -12.396 2.236 1.00 85.75 73 GLY A C 1
ATOM 597 O O . GLY A 1 73 ? -12.102 -12.519 3.075 1.00 85.75 73 GLY A O 1
ATOM 598 N N . PHE A 1 74 ? -11.430 -11.858 1.035 1.00 85.94 74 PHE A N 1
ATOM 599 C CA . PHE A 1 74 ? -12.727 -11.347 0.605 1.00 85.94 74 PHE A CA 1
ATOM 600 C C . PHE A 1 74 ? -13.754 -12.471 0.423 1.00 85.94 74 PHE A C 1
ATOM 602 O O . PHE A 1 74 ? -14.858 -12.386 0.956 1.00 85.94 74 PHE A O 1
ATOM 609 N N . VAL A 1 75 ? -13.394 -13.550 -0.280 1.00 88.38 75 VAL A N 1
ATOM 610 C CA . VAL A 1 75 ? -14.270 -14.710 -0.502 1.00 88.38 75 VAL A CA 1
ATOM 611 C C . VAL A 1 75 ? -14.605 -15.396 0.818 1.00 88.38 75 VAL A C 1
ATOM 613 O O . VAL A 1 75 ? -15.769 -15.704 1.051 1.00 88.38 75 VAL A O 1
ATOM 616 N N . LEU A 1 76 ? -13.629 -15.586 1.709 1.00 86.12 76 LEU A N 1
ATOM 617 C CA . LEU A 1 76 ? -13.864 -16.165 3.034 1.00 86.12 76 LEU A CA 1
ATOM 618 C C . LEU A 1 76 ? -14.772 -15.273 3.885 1.00 86.12 76 LEU A C 1
ATOM 620 O O . LEU A 1 76 ? -15.719 -15.772 4.488 1.00 86.12 76 LEU A O 1
ATOM 624 N N . GLY A 1 77 ? -14.538 -13.957 3.904 1.00 85.50 77 GLY A N 1
ATOM 625 C CA . GLY A 1 77 ? -15.393 -13.026 4.639 1.00 85.50 77 GLY A CA 1
ATOM 62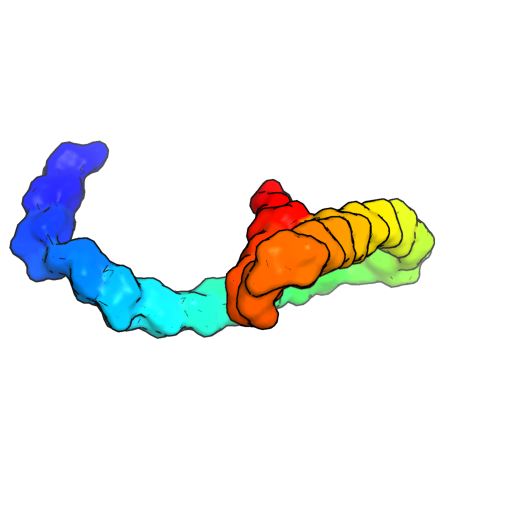6 C C . GLY A 1 77 ? -16.822 -12.981 4.091 1.00 85.50 77 GLY A C 1
ATOM 627 O O . GLY A 1 77 ? -17.778 -13.015 4.866 1.00 85.50 77 GLY A O 1
ATOM 628 N N . ALA A 1 78 ? -16.976 -13.003 2.765 1.00 84.75 78 ALA A N 1
ATOM 629 C CA . ALA A 1 78 ? -18.275 -13.075 2.105 1.00 84.75 78 ALA A CA 1
ATOM 630 C C . ALA A 1 78 ? -18.991 -14.410 2.378 1.00 84.75 78 ALA A C 1
ATOM 632 O O . ALA A 1 78 ? -20.175 -14.407 2.710 1.00 84.75 78 ALA A O 1
ATOM 633 N N . ALA A 1 79 ? -18.282 -15.542 2.309 1.00 86.06 79 ALA A N 1
ATOM 634 C CA . ALA A 1 79 ? -18.824 -16.875 2.588 1.00 86.06 79 ALA A CA 1
ATOM 635 C C . ALA A 1 79 ? -19.247 -17.045 4.056 1.00 86.06 79 ALA A C 1
ATOM 637 O O . ALA A 1 79 ? -20.226 -17.728 4.346 1.00 86.06 79 ALA A O 1
ATOM 638 N N . MET A 1 80 ? -18.551 -16.383 4.983 1.00 86.00 80 MET A N 1
ATOM 639 C CA . MET A 1 80 ? -18.917 -16.319 6.402 1.00 86.00 80 MET A CA 1
ATOM 640 C C . MET A 1 80 ? -20.059 -15.327 6.692 1.00 86.00 80 MET A C 1
ATOM 6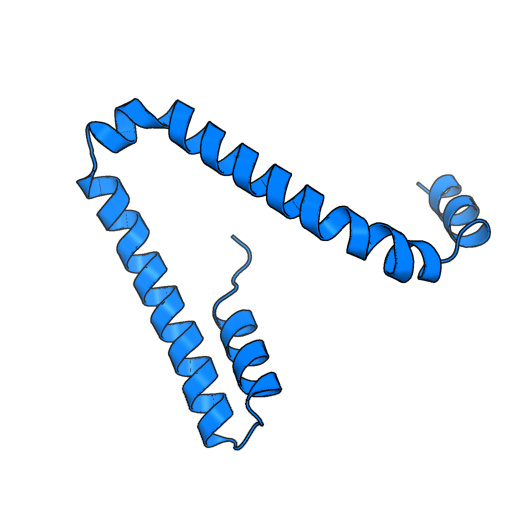42 O O . MET A 1 80 ? -20.427 -15.143 7.852 1.00 86.00 80 MET A O 1
ATOM 646 N N . GLY A 1 81 ? -20.613 -14.664 5.669 1.00 83.25 81 GLY A N 1
ATOM 647 C CA . GLY A 1 81 ? -21.690 -13.685 5.824 1.00 83.25 81 GLY A CA 1
ATOM 648 C C . GLY A 1 81 ? -21.264 -12.418 6.568 1.00 83.25 81 GLY A C 1
ATOM 649 O O . GLY A 1 81 ? -22.109 -11.693 7.098 1.00 83.25 81 GLY A O 1
ATOM 650 N N . LEU A 1 82 ? -19.959 -12.132 6.639 1.00 75.19 82 LEU A N 1
ATOM 651 C CA . LEU A 1 82 ? -19.471 -10.898 7.235 1.00 75.19 82 LEU A CA 1
ATOM 652 C C . LEU A 1 82 ? -19.896 -9.745 6.316 1.00 75.19 82 LEU A C 1
ATOM 654 O O . LEU A 1 82 ? -19.608 -9.739 5.118 1.00 75.19 82 LEU A O 1
ATOM 658 N N . GLY A 1 83 ? -20.616 -8.766 6.869 1.00 81.31 83 GLY A N 1
ATOM 659 C CA . GLY A 1 83 ? -21.042 -7.590 6.108 1.00 81.31 83 GLY A CA 1
ATOM 660 C C . GLY A 1 83 ? -19.866 -6.918 5.384 1.00 81.31 83 GLY A C 1
ATOM 661 O O . GLY A 1 83 ? -18.724 -6.992 5.843 1.00 81.31 83 GLY A O 1
ATOM 662 N N . TYR A 1 84 ? -20.149 -6.236 4.268 1.00 76.75 84 TYR A N 1
ATOM 663 C CA . TYR A 1 84 ? -19.146 -5.683 3.342 1.00 76.75 84 TYR A CA 1
ATOM 664 C C . TYR A 1 84 ? -17.990 -4.940 4.031 1.00 76.75 84 TYR A C 1
ATOM 666 O O . TYR A 1 84 ? -16.826 -5.156 3.693 1.00 76.75 84 TYR A O 1
ATOM 674 N N . ALA A 1 85 ? -18.292 -4.123 5.047 1.00 80.06 85 ALA A N 1
ATOM 675 C CA . ALA A 1 85 ? -17.284 -3.382 5.803 1.00 80.06 85 ALA A CA 1
ATOM 676 C C . ALA A 1 85 ? -16.250 -4.307 6.473 1.00 80.06 85 ALA A C 1
ATOM 678 O O . ALA A 1 85 ? -15.052 -4.064 6.385 1.00 80.06 85 ALA A O 1
ATOM 679 N N . ARG A 1 86 ? -16.699 -5.405 7.091 1.00 76.94 86 ARG A N 1
ATOM 680 C CA . ARG A 1 86 ? -15.832 -6.338 7.823 1.00 76.94 86 ARG A CA 1
ATOM 681 C C . ARG A 1 86 ? -15.030 -7.228 6.876 1.00 76.94 86 ARG A C 1
ATOM 683 O O . ARG A 1 86 ? -13.849 -7.449 7.120 1.00 76.94 86 ARG A O 1
ATOM 690 N N . THR A 1 87 ? -15.648 -7.679 5.787 1.00 82.94 87 THR A N 1
ATOM 691 C CA . THR A 1 87 ? -14.981 -8.453 4.728 1.00 82.94 87 THR A CA 1
ATOM 692 C C . THR A 1 87 ? -13.889 -7.639 4.040 1.00 82.94 87 THR A C 1
ATOM 694 O O . THR A 1 87 ? -12.785 -8.136 3.838 1.00 82.94 87 THR A O 1
ATOM 697 N N . THR A 1 88 ? -14.154 -6.359 3.765 1.00 79.19 88 THR A N 1
ATOM 698 C CA . THR A 1 88 ? -13.173 -5.444 3.167 1.00 79.19 88 THR A CA 1
ATOM 699 C C . THR A 1 88 ? -11.980 -5.220 4.097 1.00 79.19 88 THR A C 1
ATOM 701 O O . THR A 1 88 ? -10.839 -5.355 3.661 1.00 79.19 88 THR A O 1
ATOM 704 N N . THR A 1 89 ? -12.209 -4.951 5.389 1.00 85.44 89 THR A N 1
ATOM 705 C CA . THR A 1 89 ? -11.115 -4.816 6.366 1.00 85.44 89 THR A CA 1
ATOM 706 C C . THR A 1 89 ? -10.287 -6.099 6.475 1.00 85.44 89 THR A C 1
ATOM 708 O O . THR A 1 89 ? -9.065 -6.026 6.423 1.00 85.44 89 THR A O 1
ATOM 711 N N . LEU A 1 90 ? -10.929 -7.272 6.552 1.00 83.94 90 LEU A N 1
ATOM 712 C CA . LEU A 1 90 ? -10.245 -8.572 6.592 1.00 83.94 90 LEU A CA 1
ATOM 713 C C . LEU A 1 90 ? -9.373 -8.816 5.358 1.00 83.94 90 LEU A C 1
ATOM 715 O O . LEU A 1 90 ? -8.218 -9.209 5.499 1.00 83.94 90 LEU A O 1
ATOM 719 N N . ALA A 1 91 ? -9.902 -8.549 4.164 1.00 80.62 91 ALA A N 1
ATOM 720 C CA . ALA A 1 91 ? -9.171 -8.706 2.912 1.00 80.62 91 ALA A CA 1
ATOM 721 C C . ALA A 1 91 ? -7.940 -7.786 2.847 1.00 80.62 91 ALA A C 1
ATOM 723 O O . ALA A 1 91 ? -6.859 -8.232 2.465 1.00 80.62 91 ALA A O 1
ATOM 724 N N . PHE A 1 92 ? -8.067 -6.523 3.274 1.00 82.69 92 PHE A N 1
ATOM 725 C CA . PHE A 1 92 ? -6.936 -5.592 3.325 1.00 82.69 92 PHE A CA 1
ATOM 726 C C . PHE A 1 92 ? -5.907 -5.951 4.397 1.00 82.69 92 PHE A C 1
ATOM 728 O O . PHE A 1 92 ? -4.717 -5.812 4.143 1.00 82.69 92 PHE A O 1
ATOM 735 N N . THR A 1 93 ? -6.320 -6.441 5.567 1.00 83.44 93 THR A N 1
ATOM 736 C CA . THR A 1 93 ? -5.379 -6.913 6.596 1.00 83.44 93 THR A CA 1
ATOM 737 C C . THR A 1 93 ? -4.649 -8.182 6.158 1.00 83.44 93 THR A C 1
ATOM 739 O O . THR A 1 93 ? -3.457 -8.309 6.407 1.00 83.44 93 THR A O 1
ATOM 742 N N . ALA A 1 94 ? -5.330 -9.108 5.478 1.00 80.19 94 ALA A N 1
ATOM 743 C CA . ALA A 1 94 ? -4.708 -10.325 4.959 1.00 80.19 94 ALA A CA 1
ATOM 744 C C . ALA A 1 94 ? -3.705 -10.027 3.830 1.00 80.19 94 ALA A C 1
ATOM 746 O O . ALA A 1 94 ? -2.645 -10.646 3.758 1.00 80.19 94 ALA A O 1
ATOM 747 N N . ALA A 1 95 ? -4.028 -9.067 2.962 1.00 79.38 95 ALA A N 1
ATOM 748 C CA . ALA A 1 95 ? -3.163 -8.657 1.860 1.00 79.38 95 ALA A CA 1
ATOM 749 C C . ALA A 1 95 ? -2.035 -7.705 2.296 1.00 79.38 95 ALA A C 1
ATOM 751 O O . ALA A 1 95 ? -0.954 -7.708 1.708 1.00 79.38 95 ALA A O 1
ATOM 752 N N . GLY A 1 96 ? -2.278 -6.902 3.334 1.00 74.81 96 GLY A N 1
ATOM 753 C CA . GLY A 1 96 ? -1.324 -5.975 3.926 1.00 74.81 96 GLY A CA 1
ATOM 754 C C . GLY A 1 96 ? -0.323 -6.698 4.817 1.00 74.81 96 GLY A C 1
ATOM 755 O O . GLY A 1 96 ? -0.457 -6.699 6.037 1.00 74.81 96 GLY A O 1
ATOM 756 N N . ASN A 1 97 ? 0.697 -7.306 4.216 1.00 68.56 97 ASN A N 1
ATOM 757 C CA . ASN A 1 97 ? 1.915 -7.626 4.955 1.00 68.56 97 ASN A CA 1
ATOM 758 C C . ASN A 1 97 ? 2.740 -6.344 5.137 1.00 68.56 97 ASN A C 1
ATOM 760 O O . ASN A 1 97 ? 2.840 -5.547 4.205 1.00 68.56 97 ASN A O 1
ATOM 764 N N . ASN A 1 98 ? 3.329 -6.140 6.320 1.00 49.84 98 ASN A N 1
ATOM 765 C CA . ASN A 1 98 ? 4.325 -5.082 6.499 1.00 49.84 98 ASN A CA 1
ATOM 766 C C . ASN A 1 98 ? 5.568 -5.469 5.691 1.00 49.84 98 ASN A C 1
ATOM 768 O O . ASN A 1 98 ? 6.270 -6.409 6.067 1.00 49.84 98 ASN A O 1
ATOM 772 N N . PHE A 1 99 ? 5.788 -4.767 4.585 1.00 44.03 99 PHE A N 1
ATOM 773 C CA . PHE A 1 99 ? 7.045 -4.760 3.846 1.00 44.03 99 PHE A CA 1
ATOM 774 C C . PHE A 1 99 ? 7.949 -3.647 4.383 1.00 44.03 99 PHE A C 1
ATOM 776 O O . PHE A 1 99 ? 7.394 -2.602 4.803 1.00 44.03 99 PHE A O 1
#

Radius of gyration: 20.27 Å; chains: 1; bounding box: 40×34×52 Å

Sequence (99 aa):
GYLTRRIGERARGREWYESSFLPRLGPWALYGLLFTIVILFALQGEQITSHPWDVVRIALPLLIYFAVMWGGGFVLGAAMGLGYARTTTLAFTAAGNNF

InterPro domains:
  IPR002657 Bile acid:sodium symporter/arsenical resistance protein Acr3 [PF01758] (1-50)
  IPR004706 Arsenical-resistance protein Acr3 [PTHR43057] (1-99)
  IPR038770 Sodium/solute symporter superfamily [G3DSA:1.20.1530.20] (1-99)

Foldseek 3Di:
DVVCVVVVCPPQHPCCCVPPVVVVCVVVVVVVVVVVVVVVCVVCVVVCVVCVPVVCVVVVVLVVLLCCQLVVLLVVCVVVVPPPVVSNVRSCVSSDDPD

Organism: NCBI:txid1316928

pLDDT: mean 77.05, std 13.17, range [44.03, 93.44]